Protein AF-V5GI68-F1 (afdb_monomer_lite)

Sequence (129 aa):
FSYIKQHSCGKYKNGDLIPIERHNNNGITVHIFDRDPHEKLESSYKGHLLVVSYAWDGNALPGNEFWWGQLAASGDPAAASSTQIAELHNPHINTAVCGANLRITTLDGLLTLKEYQLRVKRQYYKDPG

Foldseek 3Di:
DPPDPDQADVPDGQQDFPADPPDPVRGDGDHDDDDDLPDADDDPCHPPDRDDDDDDDPPAQQLRCVVVVCCPDGVRSVCVVRDVSNQCCGCVRHVCNDLQVDWDQDPVGIDRPVVVVVVVVVVVVVDPD

Secondary structure (DSSP, 8-state):
------SEETTEETT-EEE-TT-TTSEEE-------TTSPP-GGGTT----------TTS-TTGGGGGT-TTSSHHHHHHHHSSHHHHT-TTT-TTSSGGG-EEEETTEEEEHHHHHHHHHHHHHH---

pLDDT: mean 89.45, std 9.07, range [51.28, 97.12]

InterPro domains:
  IPR032063 ADP-ribosylhydrolase MavL-like [PF16062] (1-117)

Organism: Anoplophora glabripennis (NCBI:txid217634)

Structure (mmCIF, N/CA/C/O backbone):
data_AF-V5GI68-F1
#
_entry.id   AF-V5GI68-F1
#
loop_
_atom_site.group_PDB
_atom_site.id
_atom_site.type_symbol
_atom_site.label_atom_id
_atom_site.label_alt_id
_atom_site.label_comp_id
_atom_site.label_asym_id
_atom_site.label_entity_id
_atom_site.label_seq_id
_atom_site.pdbx_PDB_ins_code
_atom_site.Cartn_x
_atom_site.Cartn_y
_atom_site.Cartn_z
_atom_site.occupancy
_atom_site.B_iso_or_equiv
_atom_site.auth_seq_id
_atom_site.auth_comp_id
_atom_site.auth_asym_id
_atom_site.auth_atom_id
_atom_site.pdbx_PDB_model_num
ATOM 1 N N . PHE A 1 1 ? -7.929 10.325 8.155 1.00 51.28 1 PHE A N 1
ATOM 2 C CA . PHE A 1 1 ? -9.086 10.605 7.277 1.00 51.28 1 PHE A CA 1
ATOM 3 C C . PHE A 1 1 ? -9.719 9.336 6.709 1.00 51.28 1 PHE A C 1
ATOM 5 O O . PHE A 1 1 ? -9.309 8.849 5.661 1.00 51.28 1 PHE A O 1
ATOM 12 N N . SER A 1 2 ? -10.731 8.801 7.391 1.00 53.66 2 SER A N 1
ATOM 13 C CA . SER A 1 2 ? -11.755 7.972 6.751 1.00 53.66 2 SER A CA 1
ATOM 14 C C . SER A 1 2 ? -12.890 8.915 6.349 1.00 53.66 2 SER A C 1
ATOM 16 O O . SER A 1 2 ? -13.586 9.434 7.208 1.00 53.66 2 SER A O 1
ATOM 18 N N . TYR A 1 3 ? -13.071 9.202 5.059 1.00 62.72 3 TYR A N 1
ATOM 19 C CA . TYR A 1 3 ? -14.204 10.031 4.604 1.00 62.72 3 TYR A CA 1
ATOM 20 C C . TYR A 1 3 ? -15.510 9.230 4.484 1.00 62.72 3 TYR A C 1
ATOM 22 O O . TYR A 1 3 ? -16.540 9.748 4.043 1.00 62.72 3 TYR A O 1
ATOM 30 N N . ILE A 1 4 ? -15.482 7.951 4.863 1.00 67.06 4 ILE A N 1
ATOM 31 C CA . ILE A 1 4 ? -16.619 7.050 4.744 1.00 67.06 4 ILE A CA 1
ATOM 32 C C . ILE A 1 4 ? -17.490 7.213 5.988 1.00 67.06 4 ILE A C 1
ATOM 34 O O . ILE A 1 4 ? -17.264 6.590 7.019 1.00 67.06 4 ILE A O 1
ATOM 38 N N . LYS A 1 5 ? -18.542 8.024 5.855 1.00 77.06 5 LYS A N 1
ATOM 39 C CA . LYS A 1 5 ? -19.608 8.166 6.866 1.00 77.06 5 LYS A CA 1
ATOM 40 C C . LYS A 1 5 ? -20.666 7.060 6.788 1.00 77.06 5 LYS A C 1
ATOM 42 O O . LYS A 1 5 ? -21.735 7.173 7.379 1.00 77.06 5 LYS A O 1
ATOM 47 N N . GLN A 1 6 ? -20.415 6.016 6.001 1.00 82.06 6 GLN A N 1
ATOM 48 C CA . GLN A 1 6 ? -21.331 4.889 5.886 1.00 82.06 6 GLN A CA 1
ATOM 49 C C . GLN A 1 6 ? -21.162 3.961 7.087 1.00 82.06 6 GLN A C 1
ATOM 51 O O . GLN A 1 6 ? -20.049 3.642 7.488 1.00 82.06 6 GLN A O 1
ATOM 56 N N . HIS A 1 7 ? -22.279 3.482 7.627 1.00 84.56 7 HIS A N 1
ATOM 57 C CA . HIS A 1 7 ? -22.292 2.519 8.733 1.00 84.56 7 HIS A CA 1
ATOM 58 C C . HIS A 1 7 ? -22.326 1.053 8.256 1.00 84.56 7 HIS A C 1
ATOM 60 O O . HIS A 1 7 ? -22.363 0.128 9.068 1.00 84.56 7 HIS A O 1
ATOM 66 N N . SER A 1 8 ? -22.321 0.838 6.937 1.00 90.75 8 SER A N 1
ATOM 67 C CA . SER A 1 8 ? -22.380 -0.473 6.291 1.00 90.75 8 SER A CA 1
ATOM 68 C C . SER A 1 8 ? -21.696 -0.451 4.924 1.00 90.75 8 SER A C 1
ATOM 70 O O . SER A 1 8 ? -21.705 0.576 4.249 1.00 90.75 8 SER A O 1
ATOM 72 N N . CYS A 1 9 ? -21.179 -1.598 4.483 1.00 88.44 9 CYS A N 1
ATOM 73 C CA . CYS A 1 9 ? -20.640 -1.816 3.142 1.00 88.44 9 CYS A CA 1
ATOM 74 C C . CYS A 1 9 ? -21.270 -3.086 2.548 1.00 88.44 9 CYS A C 1
ATOM 76 O O . CYS A 1 9 ? -21.051 -4.202 3.029 1.00 88.44 9 CYS A O 1
ATOM 78 N N . GLY A 1 10 ? -22.108 -2.917 1.522 1.00 91.00 10 GLY A N 1
ATOM 79 C CA . GLY A 1 10 ? -22.932 -4.004 0.993 1.00 91.00 10 GLY A CA 1
ATOM 80 C C . GLY A 1 10 ? -23.872 -4.564 2.066 1.00 91.00 10 GLY A C 1
ATOM 81 O O . GLY A 1 10 ? -24.651 -3.824 2.658 1.00 91.00 10 GLY A O 1
ATOM 82 N N . LYS A 1 11 ? -23.789 -5.874 2.327 1.00 93.69 11 LYS A N 1
ATOM 83 C CA . LYS A 1 11 ? -24.585 -6.550 3.368 1.00 93.69 11 LYS A CA 1
ATOM 84 C C . LYS A 1 11 ? -23.960 -6.507 4.767 1.00 93.69 11 LYS A C 1
ATOM 86 O O . LYS A 1 11 ? -24.583 -7.001 5.699 1.00 93.69 11 LYS A O 1
ATOM 91 N N . TYR A 1 12 ? -22.736 -5.992 4.890 1.00 94.62 12 TYR A N 1
ATOM 92 C CA . TYR A 1 12 ? -21.975 -6.024 6.134 1.00 94.62 12 TYR A CA 1
ATOM 93 C C . TYR A 1 12 ? -22.107 -4.708 6.894 1.00 94.62 12 TYR A C 1
ATOM 95 O O . TYR A 1 12 ? -22.000 -3.626 6.310 1.00 94.62 12 TYR A O 1
ATOM 103 N N . LYS A 1 13 ? -22.286 -4.802 8.206 1.00 94.38 13 LYS A N 1
ATOM 104 C CA . LYS A 1 13 ? -22.250 -3.691 9.163 1.00 94.38 13 LYS A CA 1
ATOM 105 C C . LYS A 1 13 ? -21.136 -3.912 10.183 1.00 94.38 13 LYS A C 1
ATOM 107 O O . LYS A 1 13 ? -20.537 -4.983 10.262 1.00 94.38 13 LYS A O 1
ATOM 112 N N . ASN A 1 14 ? -20.859 -2.882 10.976 1.00 92.88 14 ASN A N 1
ATOM 113 C CA . ASN A 1 14 ? -19.890 -2.990 12.057 1.00 92.88 14 ASN A CA 1
ATOM 114 C C . ASN A 1 14 ? -20.223 -4.152 13.017 1.00 92.88 14 ASN A C 1
ATOM 116 O O . ASN A 1 14 ? -21.337 -4.229 13.536 1.00 92.88 14 ASN A O 1
ATOM 120 N N . GLY A 1 15 ? -19.232 -5.002 13.285 1.00 92.75 15 GLY A N 1
ATOM 121 C CA . GLY A 1 15 ? -19.329 -6.162 14.170 1.00 92.75 15 GLY A CA 1
ATOM 122 C C . GLY A 1 15 ? -19.724 -7.465 13.472 1.00 92.75 15 GLY A C 1
ATOM 123 O O . GLY A 1 15 ? -19.705 -8.511 14.118 1.00 92.75 15 GLY A O 1
ATOM 124 N N . ASP A 1 16 ? -20.055 -7.435 12.178 1.00 95.75 16 ASP A N 1
ATOM 125 C CA . ASP A 1 16 ? -20.385 -8.655 11.441 1.00 95.75 16 ASP A CA 1
ATOM 126 C C . ASP A 1 16 ? -19.163 -9.569 11.286 1.00 95.75 16 ASP A C 1
ATOM 128 O O . ASP A 1 16 ? -18.037 -9.113 11.097 1.00 95.75 16 ASP A O 1
ATOM 132 N N . LEU A 1 17 ? -19.397 -10.881 11.307 1.00 95.56 17 LEU A N 1
ATOM 133 C CA . LEU A 1 17 ? -18.377 -11.895 11.057 1.00 95.56 17 LEU A CA 1
ATOM 134 C C . LEU A 1 17 ? -18.458 -12.368 9.602 1.00 95.56 17 LEU A C 1
ATOM 136 O O . LEU A 1 17 ? -19.511 -12.818 9.145 1.00 95.56 17 LEU A O 1
ATOM 140 N N . ILE A 1 18 ? -17.336 -12.336 8.887 1.00 95.88 18 ILE A N 1
ATOM 141 C CA . ILE A 1 18 ? -17.154 -13.089 7.644 1.00 95.88 18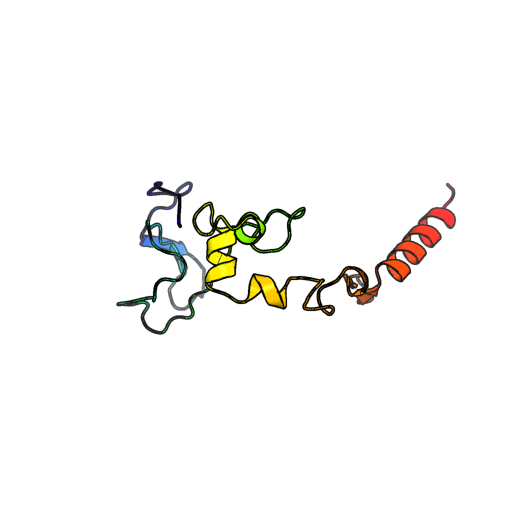 ILE A CA 1
ATOM 142 C C . ILE A 1 18 ? -16.682 -14.491 8.040 1.00 95.88 18 ILE A C 1
ATOM 144 O O . ILE A 1 18 ? -15.537 -14.625 8.480 1.00 95.88 18 ILE A O 1
ATOM 148 N N . PRO A 1 19 ? -17.530 -15.530 7.926 1.00 96.19 19 PRO A N 1
ATOM 149 C CA . PRO A 1 19 ? -17.183 -16.862 8.395 1.00 96.19 19 PRO A CA 1
ATOM 150 C C . PRO A 1 19 ? -16.110 -17.489 7.506 1.00 96.19 19 PRO A C 1
ATOM 152 O O . PRO A 1 19 ? -16.172 -17.399 6.279 1.00 96.19 19 PRO A O 1
ATOM 155 N N . ILE A 1 20 ? -15.147 -18.156 8.135 1.00 96.94 20 ILE A N 1
ATOM 156 C CA . ILE A 1 20 ? -14.102 -18.919 7.449 1.00 96.94 20 ILE A CA 1
ATOM 157 C C . ILE A 1 20 ? -13.977 -20.261 8.162 1.00 96.94 20 ILE A C 1
ATOM 159 O O . ILE A 1 20 ? -13.654 -20.315 9.352 1.00 96.94 20 ILE A O 1
ATOM 163 N N . GLU A 1 21 ? -14.249 -21.349 7.440 1.00 95.44 21 GLU A N 1
ATOM 164 C CA . GLU A 1 21 ? -14.114 -22.699 7.987 1.00 95.44 21 GLU A CA 1
ATOM 165 C C . GLU A 1 21 ? -12.670 -22.922 8.461 1.00 95.44 21 GLU A C 1
ATOM 167 O O . GLU A 1 21 ? -11.719 -22.570 7.764 1.00 95.44 21 GLU A O 1
ATOM 172 N N . ARG A 1 22 ? -12.505 -23.517 9.649 1.00 94.25 22 ARG A N 1
ATOM 173 C CA . ARG A 1 22 ? -11.198 -23.828 10.265 1.00 94.25 22 ARG A CA 1
ATOM 174 C C . ARG A 1 22 ? -10.348 -22.613 10.654 1.00 94.25 22 ARG A C 1
ATOM 176 O O . ARG A 1 22 ? -9.193 -22.785 11.032 1.00 94.25 22 ARG A O 1
ATOM 183 N N . HIS A 1 23 ? -10.898 -21.402 10.614 1.00 94.25 23 HIS A N 1
ATOM 184 C CA . HIS A 1 23 ? -10.260 -20.253 11.247 1.00 94.25 23 HIS A CA 1
ATOM 185 C C . HIS A 1 23 ? -10.440 -20.334 12.770 1.00 94.25 23 HIS A C 1
ATOM 187 O O . HIS A 1 23 ? -11.553 -20.563 13.242 1.00 94.25 23 HIS A O 1
ATOM 193 N N . ASN A 1 24 ? -9.376 -20.102 13.546 1.00 92.50 24 ASN A N 1
ATOM 194 C CA . ASN A 1 24 ? -9.401 -20.230 15.015 1.00 92.50 24 ASN A CA 1
ATOM 195 C C . ASN A 1 24 ? -10.469 -19.354 15.694 1.00 92.50 24 ASN A C 1
ATOM 197 O O . ASN A 1 24 ? -10.952 -19.705 16.764 1.00 92.50 24 ASN A O 1
ATOM 201 N N . ASN A 1 25 ? -10.852 -18.244 15.056 1.00 90.00 25 ASN A N 1
ATOM 202 C CA . ASN A 1 25 ? -11.881 -17.320 15.547 1.00 90.00 25 ASN A CA 1
ATOM 203 C C . ASN A 1 25 ? -13.191 -17.412 14.748 1.00 90.00 25 ASN A C 1
ATOM 205 O O . ASN A 1 25 ? -13.929 -16.433 14.661 1.00 90.00 25 ASN A O 1
ATOM 209 N N . ASN A 1 26 ? -13.440 -18.533 14.064 1.00 94.19 26 ASN A N 1
ATOM 210 C CA . ASN A 1 26 ? -14.619 -18.789 13.222 1.00 94.19 26 ASN A CA 1
ATOM 211 C C . ASN A 1 26 ? -14.764 -17.864 11.994 1.00 94.19 26 ASN A C 1
ATOM 213 O O . ASN A 1 26 ? -15.638 -18.084 11.156 1.00 94.19 26 ASN A O 1
ATOM 217 N N . GLY A 1 27 ? -13.913 -16.846 11.857 1.00 96.00 27 GLY A N 1
ATOM 218 C CA . GLY A 1 27 ? -13.910 -15.922 10.733 1.00 96.00 27 GLY A CA 1
ATOM 219 C C . GLY A 1 27 ? -13.128 -14.638 11.001 1.00 96.00 27 GLY A C 1
ATOM 220 O O . GLY A 1 27 ? -12.312 -14.577 11.924 1.00 96.00 27 GLY A O 1
ATOM 221 N N . ILE A 1 28 ? -13.408 -13.619 10.187 1.00 94.38 28 ILE A N 1
ATOM 222 C CA . ILE A 1 28 ? -12.864 -12.258 10.294 1.00 94.38 28 ILE A CA 1
ATOM 223 C C . ILE A 1 28 ? -13.993 -11.308 10.685 1.00 94.38 28 ILE A C 1
ATOM 225 O O . ILE A 1 28 ? -15.005 -11.231 9.989 1.00 94.38 28 ILE A O 1
ATOM 229 N N . THR A 1 29 ? -13.819 -10.565 11.774 1.00 94.25 29 THR A N 1
ATOM 230 C CA . THR A 1 29 ? -14.773 -9.528 12.179 1.00 94.25 29 THR A CA 1
ATOM 231 C C . THR A 1 29 ? -14.564 -8.264 11.350 1.00 94.25 29 THR A C 1
ATOM 233 O O . THR A 1 29 ? -13.447 -7.757 11.242 1.00 94.25 29 THR A O 1
ATOM 236 N N . VAL A 1 30 ? -15.645 -7.743 10.776 1.00 93.38 30 VAL A N 1
ATOM 237 C CA . VAL A 1 30 ? -15.664 -6.508 9.995 1.00 93.38 30 VAL A CA 1
ATOM 238 C C . VAL A 1 30 ? -15.977 -5.337 10.913 1.00 93.38 30 VAL A C 1
ATOM 240 O O . VAL A 1 30 ? -16.993 -5.317 11.607 1.00 93.38 30 VAL A O 1
ATOM 243 N N . HIS A 1 31 ? -15.117 -4.326 10.874 1.00 90.50 31 HIS A N 1
ATOM 244 C CA . HIS A 1 31 ? -15.286 -3.086 11.615 1.00 90.50 31 HIS A CA 1
ATOM 245 C C . HIS A 1 31 ? -15.497 -1.920 10.662 1.00 90.50 31 HIS A C 1
ATOM 247 O O . HIS A 1 31 ? -14.733 -1.746 9.716 1.00 90.50 31 HIS A O 1
ATOM 253 N N . ILE A 1 32 ? -16.538 -1.1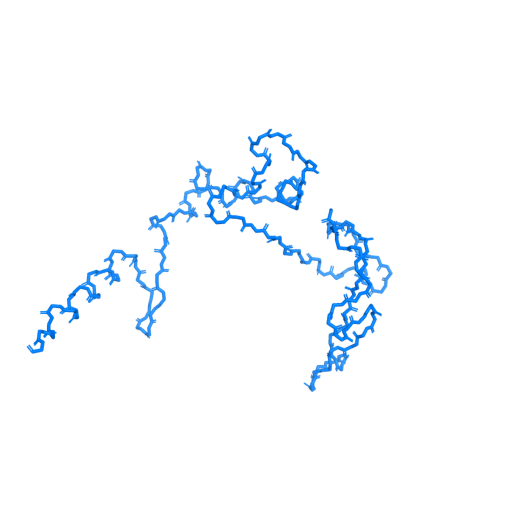28 10.916 1.00 89.81 32 ILE A N 1
ATOM 254 C CA . ILE A 1 32 ? -16.866 0.063 10.126 1.00 89.81 32 ILE A CA 1
ATOM 255 C C . ILE A 1 32 ? -17.049 1.214 11.110 1.00 89.81 32 ILE A C 1
ATOM 257 O O . ILE A 1 32 ? -18.068 1.297 11.796 1.00 89.81 32 ILE A O 1
ATOM 261 N N . PHE A 1 33 ? -16.035 2.072 11.199 1.00 84.25 33 PHE A N 1
ATOM 262 C CA . PHE A 1 33 ? -15.983 3.209 12.114 1.00 84.25 33 PHE A CA 1
ATOM 263 C C . PHE A 1 33 ? -15.412 4.440 11.407 1.00 84.25 33 PHE A C 1
ATOM 265 O O . PHE A 1 33 ? -14.582 4.314 10.506 1.00 84.25 33 PHE A O 1
ATOM 272 N N . ASP A 1 34 ? -15.821 5.621 11.864 1.00 84.38 34 ASP A N 1
ATOM 273 C CA . ASP A 1 34 ? -15.146 6.876 11.540 1.00 84.38 34 ASP A CA 1
ATOM 274 C C . ASP A 1 34 ? -13.988 7.063 12.527 1.00 84.38 34 ASP A C 1
ATOM 276 O O . ASP A 1 34 ? -14.199 7.292 13.719 1.00 84.38 34 ASP A O 1
ATOM 280 N N . ARG A 1 35 ? -12.770 6.825 12.044 1.00 84.62 35 ARG A N 1
ATOM 281 C CA . ARG A 1 35 ? -11.549 6.777 12.846 1.00 84.62 35 ARG A CA 1
ATOM 282 C C . ARG A 1 35 ? -10.357 7.205 12.007 1.00 84.62 35 ARG A C 1
ATOM 284 O O . ARG A 1 35 ? -10.327 6.973 10.793 1.00 84.62 35 ARG A O 1
ATOM 291 N N . ASP A 1 36 ? -9.331 7.745 12.656 1.00 85.00 36 ASP A N 1
ATOM 292 C CA . ASP A 1 36 ? -8.054 7.947 11.992 1.00 85.00 36 ASP A CA 1
ATOM 293 C C . ASP A 1 36 ? -7.343 6.614 11.693 1.00 85.00 36 ASP A C 1
ATOM 295 O O . ASP A 1 36 ? -7.152 5.793 12.596 1.00 85.00 36 ASP A O 1
ATOM 299 N N . PRO A 1 37 ? -6.917 6.375 10.433 1.00 84.12 37 PRO A N 1
ATOM 300 C CA . PRO A 1 37 ? -6.362 5.082 10.030 1.00 84.12 37 PRO A CA 1
ATOM 301 C C . PRO A 1 37 ? -5.141 4.645 10.846 1.00 84.12 37 PRO A C 1
ATOM 303 O O . PRO A 1 37 ? -4.976 3.457 11.095 1.00 84.12 37 PRO A O 1
ATOM 306 N N . HIS A 1 38 ? -4.323 5.607 11.283 1.00 86.19 38 HIS A N 1
ATOM 307 C CA . HIS A 1 38 ? -3.067 5.384 12.006 1.00 86.19 38 HIS A CA 1
ATOM 308 C C . HIS A 1 38 ? -3.203 5.521 13.525 1.00 86.19 38 HIS A C 1
ATOM 310 O O . HIS A 1 38 ? -2.209 5.413 14.243 1.00 86.19 38 HIS A O 1
ATOM 316 N N . GLU A 1 39 ? -4.410 5.773 14.036 1.00 88.50 39 GLU A N 1
ATOM 317 C CA . GLU A 1 39 ? -4.622 5.802 15.478 1.00 88.50 39 GLU A CA 1
ATOM 318 C C . GLU A 1 39 ? -4.257 4.430 16.078 1.00 88.50 39 GLU A C 1
ATOM 320 O O . GLU A 1 39 ? -4.373 3.379 15.432 1.00 88.50 39 GLU A O 1
ATOM 325 N N . LYS A 1 40 ? -3.811 4.409 17.333 1.00 90.69 40 LYS A N 1
ATOM 326 C CA . LYS A 1 40 ? -3.426 3.177 18.024 1.00 90.69 40 LYS A CA 1
ATOM 327 C C . LYS A 1 40 ? -4.643 2.309 18.352 1.00 90.69 40 LYS A C 1
ATOM 329 O O . LYS A 1 40 ? -5.683 2.816 18.763 1.00 90.69 40 LYS A O 1
ATOM 334 N N . LEU A 1 41 ? -4.522 0.997 18.143 1.00 92.50 41 LEU A N 1
ATOM 335 C CA . LEU A 1 41 ? -5.567 0.037 18.501 1.00 92.50 41 LEU A CA 1
ATOM 336 C C . LEU A 1 41 ? -5.617 -0.158 20.022 1.00 92.50 41 LEU A C 1
ATOM 338 O O . LEU A 1 41 ? -4.600 -0.463 20.649 1.00 92.50 41 LEU A O 1
ATOM 342 N N . GLU A 1 42 ? -6.814 -0.026 20.588 1.00 91.62 42 GLU A N 1
ATOM 343 C CA . GLU A 1 42 ? -7.073 -0.124 22.026 1.00 91.62 42 GLU A CA 1
ATOM 344 C C . GLU A 1 42 ? -8.012 -1.302 22.364 1.00 91.62 42 GLU A C 1
ATOM 346 O O . GLU A 1 42 ? -8.469 -2.047 21.490 1.00 91.62 42 GLU A O 1
ATOM 351 N N . SER A 1 43 ? -8.287 -1.493 23.658 1.00 90.62 43 SER A N 1
ATOM 352 C CA . SER A 1 43 ? -9.176 -2.539 24.192 1.00 90.62 43 SER A CA 1
ATOM 353 C C . SER A 1 43 ? -8.812 -3.950 23.698 1.00 90.62 43 SER A C 1
ATOM 355 O O . SER A 1 43 ? -7.661 -4.366 23.838 1.00 90.62 43 SER A O 1
ATOM 357 N N . SER A 1 44 ? -9.762 -4.706 23.134 1.00 90.12 44 SER A N 1
ATOM 358 C CA . SER A 1 44 ? -9.557 -6.083 22.659 1.00 90.12 44 SER A CA 1
ATOM 359 C C . SER A 1 44 ? -8.561 -6.198 21.503 1.00 90.12 44 SER A C 1
ATOM 361 O O . SER A 1 44 ? -8.071 -7.291 21.235 1.00 90.12 44 SER A O 1
ATOM 363 N N . TYR A 1 45 ? -8.241 -5.085 20.837 1.00 90.31 45 TYR A N 1
ATOM 364 C CA . TYR A 1 45 ? -7.300 -5.038 19.716 1.00 90.31 45 TYR A CA 1
ATOM 365 C C . TYR A 1 45 ? -5.917 -4.532 20.128 1.00 90.31 45 TYR A C 1
ATOM 367 O O . TYR A 1 45 ? -5.011 -4.441 19.296 1.00 90.31 45 TYR A O 1
ATOM 375 N N . LYS A 1 46 ? -5.711 -4.218 21.412 1.00 95.38 46 LYS A N 1
ATOM 376 C CA . LYS A 1 46 ? -4.410 -3.781 21.915 1.00 95.38 46 LYS A CA 1
ATOM 377 C C . LYS A 1 46 ? -3.340 -4.829 21.595 1.00 95.38 46 LYS A C 1
ATOM 379 O O . LYS A 1 46 ? -3.517 -6.015 21.853 1.00 95.38 46 LYS A O 1
ATOM 384 N N . GLY A 1 47 ? -2.228 -4.377 21.018 1.00 93.94 47 GLY A N 1
ATOM 385 C CA . GLY A 1 47 ? -1.109 -5.240 20.621 1.00 93.94 47 GLY A CA 1
ATOM 386 C C . GLY A 1 47 ? -1.272 -5.944 19.270 1.00 93.94 47 GLY A C 1
ATOM 387 O O . GLY A 1 47 ? -0.355 -6.648 18.858 1.00 93.94 47 GLY A O 1
ATOM 388 N N . HIS A 1 48 ? -2.385 -5.746 18.558 1.00 93.19 48 HIS A N 1
ATOM 389 C CA . HIS A 1 48 ? -2.508 -6.217 17.179 1.00 93.19 48 HIS A CA 1
ATOM 390 C C . HIS A 1 48 ? -1.645 -5.369 16.234 1.00 93.19 48 HIS A C 1
ATOM 392 O O . HIS A 1 48 ? -1.434 -4.176 16.466 1.00 93.19 48 HIS A O 1
ATOM 398 N N . LEU A 1 49 ? -1.173 -5.983 15.144 1.00 94.38 49 LEU A N 1
ATOM 399 C CA . LEU A 1 49 ? -0.502 -5.262 14.067 1.00 94.38 49 LEU A CA 1
ATOM 400 C C . LEU A 1 49 ? -1.534 -4.444 13.285 1.00 94.38 49 LEU A C 1
ATOM 402 O O . LEU A 1 49 ? -2.422 -5.002 12.642 1.00 94.38 49 LEU A O 1
ATOM 406 N N . LEU A 1 50 ? -1.395 -3.121 13.325 1.00 91.69 50 LEU A N 1
ATOM 407 C CA . LEU A 1 50 ? -2.180 -2.219 12.496 1.00 91.69 50 LEU A CA 1
ATOM 408 C C . LEU A 1 50 ? -1.590 -2.188 11.083 1.00 91.69 50 LEU A C 1
ATOM 410 O O . LEU A 1 50 ? -0.451 -1.766 10.893 1.00 91.69 50 LEU A O 1
ATOM 414 N N . VAL A 1 51 ? -2.377 -2.625 10.102 1.00 92.00 51 VAL A N 1
ATOM 415 C CA . VAL A 1 51 ? -2.039 -2.544 8.676 1.00 92.00 51 VAL A CA 1
ATOM 416 C C . VAL A 1 51 ? -3.030 -1.600 8.011 1.00 92.00 51 VAL A C 1
ATOM 418 O O . VAL A 1 51 ? -4.239 -1.793 8.122 1.00 92.00 51 VAL A O 1
ATOM 421 N N . VAL A 1 52 ? -2.516 -0.582 7.325 1.00 89.62 52 VAL A N 1
ATOM 422 C CA . VAL A 1 52 ? -3.323 0.434 6.643 1.00 89.62 52 VAL A CA 1
ATOM 423 C C . VAL A 1 52 ? -3.072 0.339 5.144 1.00 89.62 52 VAL A C 1
ATOM 425 O O . VAL A 1 52 ? -1.928 0.346 4.695 1.00 89.62 52 VAL A O 1
ATOM 428 N N . SER 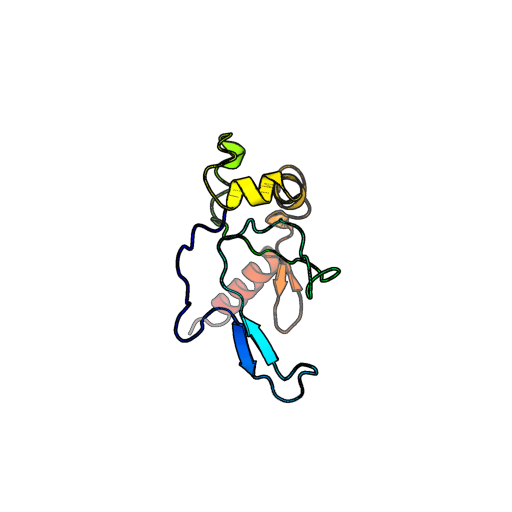A 1 53 ? -4.146 0.256 4.365 1.00 89.00 53 SER A N 1
ATOM 429 C CA . SER A 1 53 ? -4.103 0.441 2.915 1.00 89.00 53 SER A CA 1
ATOM 430 C C . SER A 1 53 ? -4.536 1.863 2.579 1.00 89.00 53 SER A C 1
ATOM 432 O O . SER A 1 53 ? -5.451 2.395 3.207 1.00 89.00 53 SER A O 1
ATOM 434 N N . TYR A 1 54 ? -3.902 2.468 1.582 1.00 86.56 54 TYR A N 1
ATOM 435 C CA . TYR A 1 54 ? -4.286 3.770 1.044 1.00 86.56 54 TYR A CA 1
ATOM 436 C C . TYR A 1 54 ? -4.528 3.635 -0.460 1.00 86.56 54 TYR A C 1
ATOM 438 O O . TYR A 1 54 ? -3.908 2.802 -1.124 1.00 86.56 54 TYR A O 1
ATOM 446 N N . ALA A 1 55 ? -5.483 4.405 -0.975 1.00 83.81 55 ALA A N 1
ATOM 447 C CA . ALA A 1 55 ? -5.691 4.528 -2.411 1.00 83.81 55 ALA A CA 1
ATOM 448 C C . ALA A 1 55 ? -4.627 5.474 -2.963 1.00 83.81 55 ALA A C 1
ATOM 450 O O . ALA A 1 55 ? -4.372 6.489 -2.330 1.00 83.81 55 ALA A O 1
ATOM 451 N N . TRP A 1 56 ? -4.034 5.130 -4.104 1.00 85.81 56 TRP A N 1
ATOM 452 C CA . TRP A 1 56 ? -2.995 5.930 -4.740 1.00 85.81 56 TRP A CA 1
ATOM 453 C C . TRP A 1 56 ? -3.259 6.066 -6.238 1.00 85.81 56 TRP A C 1
ATOM 455 O O . TRP A 1 56 ? -3.563 5.078 -6.917 1.00 85.81 56 TRP A O 1
ATOM 465 N N . ASP A 1 57 ? -3.094 7.283 -6.745 1.00 85.75 57 ASP A N 1
ATOM 466 C CA . ASP A 1 57 ? -3.177 7.601 -8.164 1.00 85.75 57 ASP A CA 1
ATOM 467 C C . ASP A 1 57 ? -1.888 7.196 -8.893 1.00 85.75 57 ASP A C 1
ATOM 469 O O . ASP A 1 57 ? -0.811 7.748 -8.665 1.00 85.75 57 ASP A O 1
ATOM 473 N N . GLY A 1 58 ? -1.990 6.247 -9.830 1.00 84.31 58 GLY A N 1
ATOM 474 C CA . GLY A 1 58 ? -0.830 5.682 -10.539 1.00 84.31 58 GLY A CA 1
ATOM 475 C C . GLY A 1 58 ? -0.061 6.658 -11.444 1.00 84.31 58 GLY A C 1
ATOM 476 O O . GLY A 1 58 ? 0.969 6.286 -12.005 1.00 84.31 58 GLY A O 1
ATOM 477 N N . ASN A 1 59 ? -0.555 7.887 -11.614 1.00 88.94 59 ASN A N 1
ATOM 478 C CA . ASN A 1 59 ? 0.094 8.978 -12.345 1.00 88.94 59 ASN A CA 1
ATOM 479 C C . ASN A 1 59 ? 0.701 10.061 -11.429 1.00 88.94 59 ASN A C 1
ATOM 481 O O . ASN A 1 59 ? 1.201 11.059 -11.948 1.00 88.94 59 ASN A O 1
ATOM 485 N N . ALA A 1 60 ? 0.677 9.880 -10.107 1.00 91.25 60 ALA A N 1
ATOM 486 C CA . ALA A 1 60 ? 1.307 10.767 -9.131 1.00 91.25 60 ALA A CA 1
ATOM 487 C C . ALA A 1 60 ? 2.462 10.052 -8.413 1.00 91.25 60 ALA A C 1
ATOM 489 O O . ALA A 1 60 ? 2.560 8.832 -8.451 1.00 91.25 60 ALA A O 1
ATOM 490 N N . LEU A 1 61 ? 3.338 10.794 -7.728 1.00 92.06 61 LEU A N 1
ATOM 491 C CA . LEU A 1 61 ? 4.229 10.195 -6.725 1.00 92.06 61 LEU A CA 1
ATOM 492 C C . LEU A 1 61 ? 3.410 9.775 -5.487 1.00 92.06 61 LEU A C 1
ATOM 494 O O . LEU A 1 61 ? 2.369 10.385 -5.223 1.00 92.06 61 LEU A O 1
ATOM 498 N N . PRO A 1 62 ? 3.866 8.786 -4.693 1.00 93.44 62 PRO A N 1
ATOM 499 C CA . PRO A 1 62 ? 3.211 8.432 -3.433 1.00 93.44 62 PRO A CA 1
ATOM 500 C C . PRO A 1 62 ? 3.072 9.667 -2.539 1.00 93.44 62 PRO A C 1
ATOM 502 O O . PRO A 1 62 ? 4.037 10.414 -2.361 1.00 93.44 62 PRO A O 1
ATOM 505 N N . GLY A 1 63 ? 1.867 9.908 -2.024 1.00 92.12 63 GLY A N 1
ATOM 506 C CA . GLY A 1 63 ? 1.533 11.111 -1.257 1.00 92.12 63 GLY A CA 1
ATOM 507 C C . GLY A 1 63 ? 0.783 12.197 -2.032 1.00 92.12 63 GLY A C 1
ATOM 508 O O . GLY A 1 63 ? 0.195 13.059 -1.387 1.00 92.12 63 GLY A O 1
ATOM 509 N N . ASN A 1 64 ? 0.756 12.146 -3.369 1.00 93.69 64 ASN A N 1
ATOM 510 C CA . ASN A 1 64 ? -0.074 12.997 -4.235 1.00 93.69 64 ASN A CA 1
ATOM 511 C C . ASN A 1 64 ? -0.060 14.490 -3.841 1.00 93.69 64 ASN A C 1
ATOM 513 O O . ASN A 1 64 ? 0.974 15.147 -4.005 1.00 93.69 64 ASN A O 1
ATOM 517 N N . GLU A 1 65 ? -1.137 15.025 -3.249 1.00 93.19 65 GLU A N 1
ATOM 518 C CA . GLU A 1 65 ? -1.228 16.440 -2.858 1.00 93.19 65 GLU A CA 1
ATOM 519 C C . GLU A 1 65 ? -0.232 16.853 -1.757 1.00 93.19 65 GLU A C 1
ATOM 521 O O . GLU A 1 65 ? -0.000 18.048 -1.540 1.00 93.19 65 GLU A O 1
ATOM 526 N N . PHE A 1 66 ? 0.424 15.887 -1.105 1.00 94.19 66 PHE A N 1
ATOM 527 C CA . PHE A 1 66 ? 1.573 16.107 -0.227 1.00 94.19 66 PHE A CA 1
ATOM 528 C C . PHE A 1 66 ? 2.645 16.949 -0.918 1.00 94.19 66 PHE A C 1
ATOM 530 O O . PHE A 1 66 ? 3.163 17.902 -0.337 1.00 94.19 66 PHE A O 1
ATOM 537 N N . TRP A 1 67 ? 2.922 16.651 -2.190 1.00 93.69 67 TRP A N 1
ATOM 538 C CA . TRP A 1 67 ? 3.930 17.350 -2.985 1.00 93.69 67 TRP A CA 1
ATOM 539 C C . TRP A 1 67 ? 3.523 18.786 -3.339 1.00 93.69 67 TRP A C 1
ATOM 541 O O . TRP A 1 67 ? 4.374 19.589 -3.713 1.00 93.69 67 TRP A O 1
ATOM 551 N N . TRP A 1 68 ? 2.244 19.132 -3.162 1.00 93.50 68 TRP A N 1
ATOM 552 C CA . TRP A 1 68 ? 1.717 20.494 -3.279 1.00 93.50 68 TRP A CA 1
ATOM 553 C C . TRP A 1 68 ? 1.559 21.196 -1.916 1.00 93.50 68 TRP A C 1
ATOM 555 O O . TRP A 1 68 ? 0.970 22.273 -1.828 1.00 93.50 68 TRP A O 1
ATOM 565 N N . GLY A 1 69 ? 2.049 20.581 -0.833 1.00 92.81 69 GLY A N 1
ATOM 566 C CA . GLY A 1 69 ? 1.932 21.092 0.534 1.00 92.81 69 GLY A CA 1
ATOM 567 C C . GLY A 1 69 ? 0.536 20.949 1.149 1.00 92.81 69 GLY A C 1
ATOM 568 O O . GLY A 1 69 ? 0.280 21.509 2.215 1.00 92.81 69 GLY A O 1
ATOM 569 N N . GLN A 1 70 ? -0.382 20.207 0.522 1.00 92.38 70 GLN A N 1
ATOM 570 C CA . GLN A 1 70 ? -1.750 20.046 1.022 1.00 92.38 70 GLN A CA 1
ATOM 571 C C . GLN A 1 70 ? -1.867 18.846 1.971 1.00 92.38 70 GLN A C 1
ATOM 573 O O . GLN A 1 70 ? -2.478 17.826 1.664 1.00 92.38 70 GLN A O 1
ATOM 578 N N . LEU A 1 71 ? -1.301 18.977 3.169 1.00 88.12 71 LEU A N 1
ATOM 579 C CA . LEU A 1 71 ? -1.152 17.869 4.127 1.00 88.12 71 LEU A CA 1
ATOM 580 C C . LEU A 1 71 ? -2.474 17.285 4.671 1.00 88.12 71 LEU A C 1
ATOM 582 O O . LEU A 1 71 ? -2.474 16.197 5.240 1.00 88.12 71 LEU A O 1
ATOM 586 N N . ALA A 1 72 ? -3.595 17.991 4.503 1.00 83.44 72 ALA A N 1
ATOM 587 C CA . ALA A 1 72 ? -4.914 17.594 5.007 1.00 83.44 72 ALA A CA 1
ATOM 588 C C . ALA A 1 72 ? -5.945 17.310 3.896 1.00 83.44 72 ALA A C 1
ATOM 590 O O . ALA A 1 72 ? -7.127 17.156 4.192 1.00 83.44 72 ALA A O 1
ATOM 591 N N . ALA A 1 73 ? -5.531 17.276 2.623 1.00 80.31 73 ALA A N 1
ATOM 592 C CA . ALA A 1 73 ? -6.470 17.182 1.503 1.00 80.31 73 ALA A CA 1
ATOM 593 C C . ALA A 1 73 ? -7.121 15.797 1.365 1.00 80.31 73 ALA A C 1
ATOM 595 O O . ALA A 1 73 ? -8.318 15.701 1.096 1.00 80.31 73 ALA A O 1
ATOM 596 N N . SER A 1 74 ? -6.360 14.716 1.554 1.00 82.75 74 SER A N 1
ATOM 597 C CA . SER A 1 74 ? -6.832 13.362 1.248 1.00 82.75 74 SER A CA 1
ATOM 598 C C . SER A 1 74 ? -6.139 12.283 2.100 1.00 82.75 74 SER A C 1
ATOM 600 O O . SER A 1 74 ? -5.421 12.575 3.062 1.00 82.75 74 SER A O 1
ATOM 602 N N . GLY A 1 75 ? -6.392 11.010 1.775 1.00 86.25 75 GLY A N 1
ATOM 603 C CA . GLY A 1 75 ? -5.677 9.878 2.368 1.00 86.25 75 GLY A CA 1
ATOM 604 C C . GLY A 1 75 ? -4.210 9.788 1.931 1.00 86.25 75 GLY A C 1
ATOM 605 O O . GLY A 1 75 ? -3.397 9.280 2.703 1.00 86.25 75 GLY A O 1
ATOM 606 N N . ASP A 1 76 ? -3.861 10.325 0.758 1.00 90.00 76 ASP A N 1
ATOM 607 C CA . ASP A 1 76 ? -2.503 10.297 0.207 1.00 90.00 76 ASP A CA 1
ATOM 608 C C . ASP A 1 76 ? -1.517 11.126 1.064 1.00 90.00 76 ASP A C 1
ATOM 610 O O . ASP A 1 76 ? -0.546 10.554 1.577 1.00 90.00 76 ASP A O 1
ATOM 614 N N . PRO A 1 77 ? -1.763 12.425 1.349 1.00 90.69 77 PRO A N 1
ATOM 615 C CA . PRO A 1 77 ? -0.906 13.212 2.230 1.00 90.69 77 PRO A CA 1
ATOM 616 C C . PRO A 1 77 ? -0.853 12.681 3.659 1.00 90.69 77 PRO A C 1
ATOM 618 O O . PRO A 1 77 ? 0.189 12.774 4.311 1.00 90.69 77 PRO A O 1
ATOM 621 N N . ALA A 1 78 ? -1.948 12.088 4.143 1.00 89.31 78 ALA A N 1
AT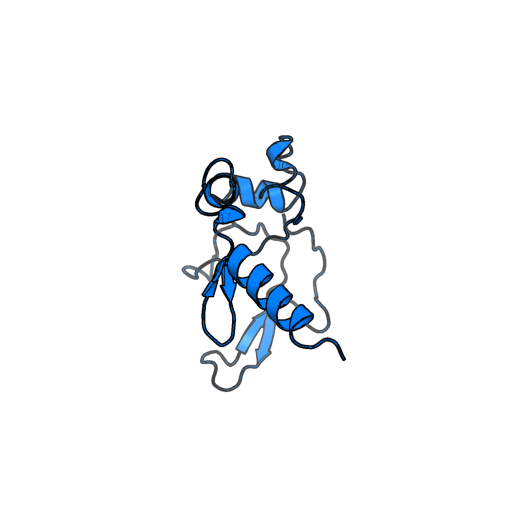OM 622 C CA . ALA A 1 78 ? -1.978 11.457 5.454 1.00 89.31 78 ALA A CA 1
ATOM 623 C C . ALA A 1 78 ? -1.049 10.238 5.503 1.00 89.31 78 ALA A C 1
ATOM 625 O O . ALA A 1 78 ? -0.271 10.113 6.449 1.00 89.31 78 ALA A O 1
ATOM 626 N N . ALA A 1 79 ? -1.081 9.371 4.485 1.00 91.25 79 ALA A N 1
ATOM 627 C CA . ALA A 1 79 ? -0.176 8.230 4.382 1.00 91.25 79 ALA A CA 1
ATOM 628 C C . ALA A 1 79 ? 1.287 8.686 4.256 1.00 91.25 79 ALA A C 1
ATOM 630 O O . ALA A 1 79 ? 2.143 8.162 4.964 1.00 91.25 79 ALA A O 1
ATOM 631 N N . ALA A 1 80 ? 1.574 9.707 3.444 1.00 92.94 80 ALA A N 1
ATOM 632 C CA . ALA A 1 80 ? 2.921 10.268 3.318 1.00 92.94 80 ALA A CA 1
ATOM 633 C C . ALA A 1 80 ? 3.441 10.870 4.632 1.00 92.94 80 ALA A C 1
ATOM 635 O O . ALA A 1 80 ? 4.597 10.666 4.975 1.00 92.94 80 ALA A O 1
ATOM 636 N N . SER A 1 81 ? 2.586 11.556 5.394 1.00 91.81 81 SER A N 1
ATOM 637 C CA . SER A 1 81 ? 2.987 12.227 6.640 1.00 91.81 81 SER A CA 1
A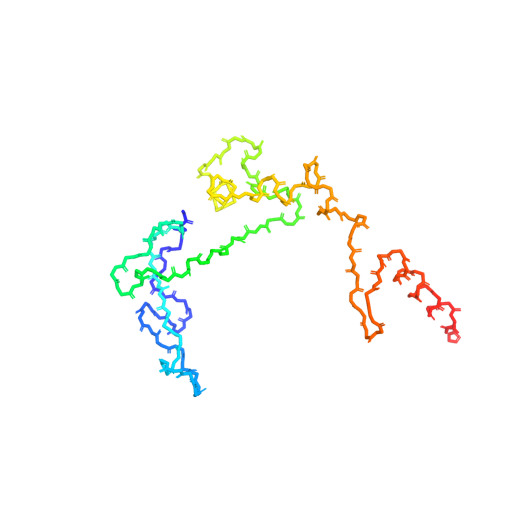TOM 638 C C . SER A 1 81 ? 3.134 11.283 7.838 1.00 91.81 81 SER A C 1
ATOM 640 O O . SER A 1 81 ? 3.775 11.639 8.822 1.00 91.81 81 SER A O 1
ATOM 642 N N . SER A 1 82 ? 2.503 10.107 7.801 1.00 90.31 82 SER A N 1
ATOM 643 C CA . SER A 1 82 ? 2.475 9.152 8.924 1.00 90.31 82 SER A CA 1
ATOM 644 C C . SER A 1 82 ? 3.272 7.871 8.670 1.00 90.31 82 SER A C 1
ATOM 646 O O . SER A 1 82 ? 3.362 7.013 9.549 1.00 90.31 82 SER A O 1
ATOM 648 N N . THR A 1 83 ? 3.868 7.739 7.485 1.00 91.94 83 THR A N 1
ATOM 649 C CA . THR A 1 83 ? 4.678 6.586 7.074 1.00 91.94 83 THR A CA 1
ATOM 650 C C . THR A 1 83 ? 5.918 7.060 6.305 1.00 91.94 83 THR A C 1
ATOM 652 O O . THR A 1 83 ? 6.223 8.244 6.302 1.00 91.94 83 THR A O 1
ATOM 655 N N . GLN A 1 84 ? 6.643 6.140 5.659 1.00 94.31 84 GLN A N 1
ATOM 656 C CA . GLN A 1 84 ? 7.837 6.446 4.858 1.00 94.31 84 GLN A CA 1
ATOM 657 C C . GLN A 1 84 ? 7.602 6.295 3.345 1.00 94.31 84 GLN A C 1
ATOM 659 O O . GLN A 1 84 ? 8.544 6.065 2.584 1.00 94.31 84 GLN A O 1
ATOM 664 N N . ILE A 1 85 ? 6.347 6.326 2.876 1.00 94.00 85 ILE A N 1
ATOM 665 C CA . ILE A 1 85 ? 6.061 6.117 1.445 1.00 94.00 85 ILE A CA 1
ATOM 666 C C . ILE A 1 85 ? 6.644 7.232 0.564 1.00 94.00 85 ILE A C 1
ATOM 668 O O . ILE A 1 85 ? 7.021 6.957 -0.575 1.00 94.00 85 ILE A O 1
ATOM 672 N N . ALA A 1 86 ? 6.761 8.460 1.082 1.00 94.56 86 ALA A N 1
ATOM 673 C CA . ALA A 1 86 ? 7.284 9.600 0.332 1.00 94.56 86 ALA A CA 1
ATOM 674 C C . ALA A 1 86 ? 8.782 9.452 0.016 1.00 94.56 86 ALA A C 1
ATOM 676 O O . ALA A 1 86 ? 9.249 9.974 -0.996 1.00 94.56 86 ALA A O 1
ATOM 677 N N . GLU A 1 87 ? 9.524 8.716 0.845 1.00 95.12 87 GLU A N 1
ATOM 678 C CA . GLU A 1 87 ? 10.945 8.425 0.667 1.00 95.12 87 GLU A CA 1
ATOM 679 C C . GLU A 1 87 ? 11.171 7.058 0.017 1.00 95.12 87 GLU A C 1
ATOM 681 O O . GLU A 1 87 ? 11.898 6.948 -0.972 1.00 95.12 87 GLU A O 1
ATOM 686 N N . LEU A 1 88 ? 10.547 6.002 0.553 1.00 95.31 88 LEU A N 1
ATOM 687 C CA . LEU A 1 88 ? 10.825 4.621 0.148 1.00 95.31 88 LEU A CA 1
ATOM 688 C C . LEU A 1 88 ? 10.245 4.271 -1.219 1.00 95.31 88 LEU A C 1
ATOM 690 O O . LEU A 1 88 ? 10.836 3.456 -1.927 1.00 95.31 88 LEU A O 1
ATOM 694 N N . HIS A 1 89 ? 9.100 4.843 -1.588 1.00 93.31 89 HIS A N 1
ATOM 695 C CA . HIS A 1 89 ? 8.431 4.543 -2.858 1.00 93.31 89 HIS A CA 1
ATOM 696 C C . HIS A 1 89 ? 8.649 5.639 -3.911 1.00 93.31 89 HIS A C 1
ATOM 698 O O . HIS A 1 89 ? 8.057 5.592 -4.988 1.00 93.31 89 HIS A O 1
ATOM 704 N N . ASN A 1 90 ? 9.504 6.622 -3.626 1.00 93.50 90 ASN A N 1
ATOM 705 C CA . ASN A 1 90 ? 9.830 7.683 -4.563 1.00 93.50 90 ASN A CA 1
ATOM 706 C C . ASN A 1 90 ? 11.087 7.318 -5.376 1.00 93.50 90 ASN A C 1
ATOM 708 O O . ASN A 1 90 ? 12.176 7.276 -4.801 1.00 93.50 90 ASN A O 1
ATOM 712 N N . PRO A 1 91 ? 10.987 7.115 -6.705 1.00 93.75 91 PRO A N 1
ATOM 713 C CA . PRO A 1 91 ? 12.124 6.735 -7.550 1.00 93.75 91 PRO A CA 1
ATOM 714 C C . PRO A 1 91 ? 13.259 7.768 -7.579 1.00 93.75 91 PRO A C 1
ATOM 716 O O . PRO A 1 91 ? 14.383 7.418 -7.941 1.00 93.75 91 PRO A O 1
ATOM 719 N N . HIS A 1 92 ? 12.989 9.029 -7.222 1.00 93.38 92 HIS A N 1
ATOM 720 C CA . HIS A 1 92 ? 14.004 10.083 -7.147 1.00 93.38 92 HIS A CA 1
ATOM 721 C C . HIS A 1 92 ? 14.872 9.987 -5.886 1.00 93.38 92 HIS A C 1
ATOM 723 O O . HIS A 1 92 ? 15.977 10.525 -5.871 1.00 93.38 92 HIS A O 1
ATOM 729 N N . ILE A 1 93 ? 14.383 9.307 -4.846 1.00 95.38 93 ILE A N 1
ATOM 730 C CA . ILE A 1 93 ? 15.082 9.111 -3.569 1.00 95.38 93 ILE A CA 1
ATOM 731 C C . ILE A 1 93 ? 15.573 7.664 -3.473 1.00 95.38 93 ILE A C 1
ATOM 733 O O . ILE A 1 93 ? 16.760 7.416 -3.265 1.00 95.38 93 ILE A O 1
ATOM 737 N N . ASN A 1 94 ? 14.675 6.699 -3.679 1.00 95.81 94 ASN A N 1
ATOM 738 C CA . ASN A 1 94 ? 14.972 5.276 -3.672 1.00 95.81 94 ASN A CA 1
ATOM 739 C C . ASN A 1 94 ? 14.982 4.705 -5.096 1.00 95.81 94 ASN A C 1
ATOM 741 O O . ASN A 1 94 ? 13.965 4.256 -5.630 1.00 95.81 94 ASN A O 1
ATOM 745 N N . THR A 1 95 ? 16.171 4.640 -5.693 1.00 95.19 95 THR A N 1
ATOM 746 C CA . THR A 1 95 ? 16.359 4.104 -7.049 1.00 95.19 95 THR A CA 1
ATOM 747 C C . THR A 1 95 ? 16.070 2.605 -7.160 1.00 95.19 95 THR A C 1
ATOM 749 O O . THR A 1 95 ? 15.933 2.102 -8.277 1.00 95.19 95 THR A O 1
ATOM 752 N N . ALA A 1 96 ? 15.913 1.877 -6.045 1.00 94.75 96 ALA A N 1
ATOM 753 C CA . ALA A 1 96 ? 15.449 0.492 -6.077 1.00 94.75 96 ALA A CA 1
ATOM 754 C C . ALA A 1 96 ? 14.015 0.388 -6.634 1.00 94.75 96 ALA A C 1
ATOM 756 O O . ALA A 1 96 ? 13.712 -0.563 -7.355 1.00 94.75 96 ALA A O 1
ATOM 757 N N . VAL A 1 97 ? 13.168 1.393 -6.387 1.00 91.56 97 VAL A N 1
ATOM 758 C CA . VAL A 1 97 ? 11.763 1.439 -6.822 1.00 91.56 97 VAL A CA 1
ATOM 759 C C . VAL A 1 97 ? 11.642 2.305 -8.077 1.00 91.56 97 VAL A C 1
ATOM 761 O O . VAL A 1 97 ? 11.035 3.367 -8.073 1.00 91.56 97 VAL A O 1
ATOM 764 N N . CYS A 1 98 ? 12.262 1.867 -9.175 1.00 91.62 98 CYS A N 1
ATOM 765 C CA . CYS A 1 98 ? 12.203 2.561 -10.463 1.00 91.62 98 CYS A CA 1
ATOM 766 C C . CYS A 1 98 ? 11.867 1.610 -11.618 1.00 91.62 98 CYS A C 1
ATOM 768 O O . CYS A 1 98 ? 12.012 0.390 -11.515 1.00 91.62 98 CYS A O 1
ATOM 770 N N . GLY A 1 99 ? 11.472 2.175 -12.764 1.00 90.06 99 GLY A N 1
ATOM 771 C CA . GLY A 1 99 ? 11.101 1.395 -13.949 1.00 90.06 99 GLY A CA 1
ATOM 772 C C . GLY A 1 99 ? 12.207 0.463 -14.466 1.00 90.06 99 GLY A C 1
ATOM 773 O O . GLY A 1 99 ? 11.904 -0.614 -14.972 1.00 90.06 99 GLY A O 1
ATOM 774 N N . ALA A 1 100 ? 13.488 0.808 -14.286 1.00 92.50 100 ALA A N 1
ATOM 775 C CA . ALA A 1 100 ? 14.604 -0.066 -14.672 1.00 92.50 100 ALA A CA 1
ATOM 776 C C . ALA A 1 100 ? 14.667 -1.365 -13.837 1.00 92.50 100 ALA A C 1
ATOM 778 O O . ALA A 1 100 ? 15.139 -2.406 -14.310 1.00 92.50 100 ALA A O 1
ATOM 779 N N . ASN A 1 101 ? 14.135 -1.327 -12.613 1.00 94.88 101 ASN A N 1
ATOM 780 C CA . ASN A 1 101 ? 14.044 -2.479 -11.721 1.00 94.88 101 ASN A CA 1
ATOM 781 C C . ASN A 1 101 ? 12.725 -3.245 -11.857 1.00 94.88 101 ASN A C 1
ATOM 783 O O . ASN A 1 101 ? 12.574 -4.284 -11.220 1.00 94.88 101 ASN A O 1
ATOM 787 N N . LEU A 1 102 ? 11.808 -2.809 -12.729 1.00 93.75 102 LEU A N 1
ATOM 788 C CA . LEU A 1 102 ? 10.593 -3.559 -13.034 1.00 93.75 102 LEU A CA 1
ATOM 789 C C . LEU A 1 102 ? 10.946 -4.966 -13.536 1.00 93.75 102 LEU A C 1
ATOM 791 O O . LEU A 1 102 ? 11.815 -5.150 -14.404 1.00 93.75 102 LEU A O 1
ATOM 795 N N . ARG A 1 103 ? 10.249 -5.963 -12.988 1.00 95.88 103 ARG A N 1
ATOM 796 C CA . ARG A 1 103 ? 10.342 -7.365 -13.393 1.00 95.88 103 ARG A CA 1
ATOM 797 C C . ARG A 1 103 ? 8.968 -7.889 -13.782 1.00 95.88 103 ARG A C 1
ATOM 799 O O . ARG A 1 103 ? 7.964 -7.521 -13.181 1.00 95.88 103 ARG A O 1
ATOM 806 N N . ILE A 1 104 ? 8.946 -8.746 -14.794 1.00 96.50 104 ILE A N 1
ATOM 807 C CA . ILE A 1 104 ? 7.761 -9.449 -15.271 1.00 96.50 104 ILE A CA 1
ATOM 808 C C . ILE A 1 104 ? 7.888 -10.904 -14.838 1.00 96.50 104 ILE A C 1
ATOM 810 O O . ILE A 1 104 ? 8.826 -11.597 -15.241 1.00 96.50 104 ILE A O 1
ATOM 814 N N . THR A 1 105 ? 6.951 -11.364 -14.016 1.00 97.12 105 THR A N 1
ATOM 815 C CA . THR A 1 105 ? 6.852 -12.775 -13.639 1.00 97.12 105 THR A CA 1
ATOM 816 C C . THR A 1 105 ? 6.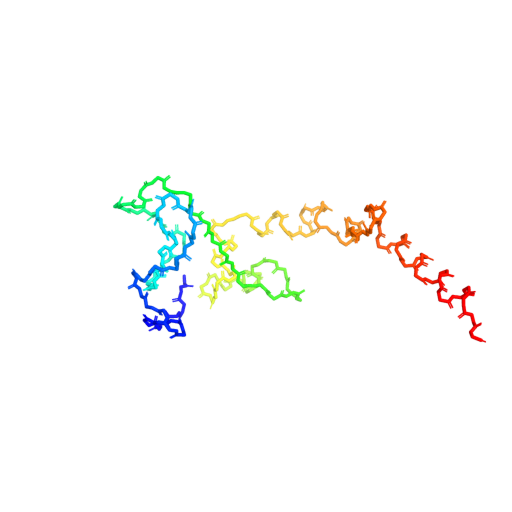243 -13.561 -14.792 1.00 97.12 105 THR A C 1
ATOM 818 O O . THR A 1 105 ? 5.176 -13.217 -15.297 1.00 97.12 105 THR A O 1
ATOM 821 N N . THR A 1 106 ? 6.923 -14.621 -15.214 1.00 94.56 106 THR A N 1
ATOM 822 C CA . THR A 1 106 ? 6.456 -15.564 -16.236 1.00 94.56 106 THR A CA 1
ATOM 823 C C . THR A 1 106 ? 6.446 -16.983 -15.670 1.00 94.56 106 THR A C 1
ATOM 825 O O . THR A 1 106 ? 6.976 -17.217 -14.586 1.00 94.56 106 THR A O 1
ATOM 828 N N . LEU A 1 107 ? 5.883 -17.942 -16.413 1.00 93.88 107 LEU A N 1
ATOM 829 C CA . LEU A 1 107 ? 5.909 -19.362 -16.031 1.00 93.88 107 LEU A CA 1
ATOM 830 C C . LEU A 1 107 ? 7.336 -19.912 -15.866 1.00 93.88 107 LEU A C 1
ATOM 832 O O . LEU A 1 107 ? 7.546 -20.825 -15.077 1.00 93.88 107 LEU A O 1
ATOM 836 N N . ASP A 1 108 ? 8.310 -19.324 -16.563 1.00 91.94 108 ASP A N 1
ATOM 837 C CA . ASP A 1 108 ? 9.701 -19.789 -16.590 1.00 91.94 108 ASP A CA 1
ATOM 838 C C . ASP A 1 108 ? 10.613 -18.979 -15.651 1.00 91.94 108 ASP A C 1
ATOM 840 O O . ASP A 1 108 ? 11.827 -19.175 -15.635 1.00 91.94 108 ASP A O 1
ATOM 844 N N . GLY A 1 109 ? 10.044 -18.034 -14.891 1.00 95.38 109 GLY A N 1
ATOM 845 C CA . GLY A 1 109 ? 10.773 -17.173 -13.960 1.00 95.38 109 GLY A CA 1
ATOM 846 C C . GLY A 1 109 ? 10.604 -15.675 -14.217 1.00 95.38 109 GLY A C 1
ATOM 847 O O . GLY A 1 109 ? 9.701 -15.232 -14.935 1.00 95.38 109 GLY A O 1
ATOM 848 N N . LEU A 1 110 ? 11.471 -14.884 -13.581 1.00 97.06 110 LEU A N 1
ATOM 849 C CA . LEU A 1 110 ? 11.455 -13.420 -13.618 1.00 97.06 110 LEU A CA 1
ATOM 850 C C . LEU A 1 110 ? 12.298 -12.885 -14.774 1.00 97.06 110 LEU A C 1
ATOM 852 O O . LEU A 1 110 ? 13.464 -13.244 -14.915 1.00 97.06 110 LEU A O 1
ATOM 856 N N . LEU A 1 111 ? 11.726 -11.965 -15.546 1.00 96.75 111 LEU A N 1
ATOM 857 C CA . LEU A 1 111 ? 12.407 -11.265 -16.632 1.00 96.75 111 LEU A CA 1
ATOM 858 C C . LEU A 1 111 ? 12.435 -9.762 -16.371 1.00 96.75 111 LEU A C 1
ATOM 860 O O . LEU A 1 111 ? 11.521 -9.202 -15.766 1.00 96.75 111 LEU A O 1
ATOM 864 N N . THR A 1 112 ? 13.445 -9.074 -16.885 1.00 96.25 112 THR A N 1
ATOM 865 C CA . THR A 1 112 ? 13.372 -7.622 -17.076 1.00 96.25 112 THR A CA 1
ATOM 866 C C . THR A 1 112 ? 12.291 -7.274 -18.106 1.00 96.25 112 THR A C 1
ATOM 868 O O . THR A 1 112 ? 11.946 -8.083 -18.976 1.00 96.25 112 THR A O 1
ATOM 871 N N . LEU A 1 113 ? 11.790 -6.034 -18.075 1.00 95.12 113 LEU A N 1
ATOM 872 C CA . LEU A 1 113 ? 10.837 -5.561 -19.087 1.00 95.12 113 LEU A CA 1
ATOM 873 C C . LEU A 1 113 ? 11.390 -5.718 -20.519 1.00 95.12 113 LEU A C 1
ATOM 875 O O . LEU A 1 113 ? 10.667 -6.136 -21.424 1.00 95.12 113 LEU A O 1
ATOM 879 N N . LYS A 1 114 ? 12.686 -5.445 -20.717 1.00 94.75 114 LYS A N 1
ATOM 880 C CA . LYS A 1 114 ? 13.364 -5.556 -22.018 1.00 94.75 114 LYS A CA 1
ATOM 881 C C . LYS A 1 114 ? 13.392 -6.997 -22.534 1.00 94.75 114 LYS A C 1
ATOM 883 O O . LYS A 1 114 ? 13.084 -7.238 -23.701 1.00 94.75 114 LYS A O 1
ATOM 888 N N . GLU A 1 115 ? 13.756 -7.956 -21.685 1.00 95.50 115 GLU A N 1
ATOM 889 C CA . GLU A 1 115 ? 13.773 -9.380 -22.052 1.00 95.50 115 GLU A CA 1
ATOM 890 C C . GLU A 1 115 ? 12.376 -9.874 -22.419 1.00 95.50 115 GLU A C 1
ATOM 892 O O . GLU A 1 115 ? 12.208 -10.553 -23.437 1.00 95.50 115 GLU A O 1
ATOM 897 N N . TYR A 1 116 ? 11.369 -9.476 -21.637 1.00 95.50 116 TYR A N 1
ATOM 898 C CA . TYR A 1 116 ? 9.979 -9.811 -21.914 1.00 95.50 116 TYR A CA 1
ATOM 899 C C . TYR A 1 116 ? 9.518 -9.257 -23.272 1.00 95.50 116 TYR A C 1
ATOM 901 O O . TYR A 1 116 ? 8.998 -10.005 -24.100 1.00 95.50 116 TYR A O 1
ATOM 909 N N . GLN A 1 117 ? 9.797 -7.983 -23.570 1.00 94.88 117 GLN A N 1
ATOM 910 C CA . GLN A 1 117 ? 9.472 -7.374 -24.867 1.00 94.88 117 GLN A CA 1
ATOM 911 C C . GLN A 1 117 ? 10.128 -8.108 -26.048 1.00 94.88 117 GLN A C 1
ATOM 913 O O . GLN A 1 117 ? 9.478 -8.346 -27.066 1.00 94.88 117 GLN A O 1
ATOM 918 N N . LEU A 1 118 ? 11.404 -8.492 -25.930 1.00 95.00 118 LEU A N 1
ATOM 919 C CA . LEU A 1 118 ? 12.112 -9.247 -26.974 1.00 95.00 118 LEU A CA 1
ATOM 920 C C . LEU A 1 118 ? 11.541 -10.656 -27.164 1.00 95.00 118 LEU A C 1
ATOM 922 O O . LEU A 1 118 ? 11.509 -11.168 -28.285 1.00 95.00 118 LEU A O 1
ATOM 926 N N . ARG A 1 119 ? 11.104 -11.303 -26.083 1.00 93.25 119 ARG A N 1
ATOM 927 C CA . ARG A 1 119 ? 10.435 -12.608 -26.130 1.00 93.25 119 ARG A CA 1
ATOM 928 C C . ARG A 1 119 ? 9.095 -12.514 -26.859 1.00 93.25 119 ARG A C 1
ATOM 930 O O . ARG A 1 119 ? 8.905 -13.260 -27.816 1.00 93.25 119 ARG A O 1
ATOM 937 N N . VAL A 1 120 ? 8.238 -11.564 -26.483 1.00 92.81 120 VAL A N 1
ATOM 938 C CA . VAL A 1 120 ? 6.935 -11.346 -27.138 1.00 92.81 120 VAL A CA 1
ATOM 939 C C . VAL A 1 120 ? 7.115 -11.002 -28.618 1.00 92.81 120 VAL A C 1
ATOM 941 O O . VAL A 1 120 ? 6.477 -11.618 -29.466 1.00 92.81 120 VAL A O 1
ATOM 944 N N . LYS A 1 121 ? 8.046 -10.097 -28.961 1.00 92.69 121 LYS A N 1
ATOM 945 C CA . LYS A 1 121 ? 8.357 -9.784 -30.368 1.00 92.69 121 LYS A CA 1
ATOM 946 C C . LYS A 1 121 ? 8.781 -11.028 -31.151 1.00 92.69 121 LYS A C 1
ATOM 948 O O . LYS A 1 121 ? 8.276 -11.256 -32.240 1.00 92.69 121 LYS A O 1
ATOM 953 N N . ARG A 1 122 ? 9.688 -11.851 -30.611 1.00 89.50 122 ARG A N 1
ATOM 954 C CA . ARG A 1 122 ? 10.137 -13.078 -31.293 1.00 89.50 122 ARG A CA 1
ATOM 955 C C . ARG A 1 122 ? 9.011 -14.079 -31.517 1.00 89.50 122 ARG A C 1
ATOM 957 O O . ARG A 1 122 ? 9.032 -14.733 -32.545 1.00 89.50 122 ARG A O 1
ATOM 964 N N . GLN A 1 123 ? 8.074 -14.213 -30.582 1.00 85.12 123 GLN A N 1
ATOM 965 C CA . GLN A 1 123 ? 6.896 -15.063 -30.774 1.00 85.12 123 GLN A CA 1
ATOM 966 C C . GLN A 1 123 ? 6.016 -14.511 -31.899 1.00 85.12 123 GLN A C 1
ATOM 968 O O . GLN A 1 123 ? 5.716 -15.232 -32.841 1.00 85.12 123 GLN A O 1
ATOM 973 N N . TYR A 1 124 ? 5.720 -13.210 -31.861 1.00 81.62 124 TYR A N 1
ATOM 974 C CA . TYR A 1 124 ? 4.888 -12.547 -32.866 1.00 81.62 124 TYR A CA 1
ATOM 975 C C . TYR A 1 124 ? 5.458 -12.635 -34.293 1.00 81.62 124 TYR A C 1
ATOM 977 O O . TYR A 1 124 ? 4.710 -12.803 -35.243 1.00 81.62 124 TYR A O 1
ATOM 985 N N . TYR A 1 125 ? 6.784 -12.556 -34.460 1.00 77.44 125 TYR A N 1
ATOM 986 C CA . TYR A 1 125 ? 7.436 -12.658 -35.777 1.00 77.44 125 TYR A CA 1
ATOM 987 C C . TYR A 1 125 ? 7.832 -14.090 -36.188 1.00 77.44 125 TYR A C 1
ATOM 989 O O . TYR A 1 125 ? 8.346 -14.272 -37.289 1.00 77.44 125 TYR A O 1
ATOM 997 N N . LYS A 1 126 ? 7.644 -15.098 -35.324 1.00 64.19 126 LYS A N 1
ATOM 998 C CA . LYS A 1 126 ? 7.869 -16.518 -35.663 1.00 64.19 126 LYS A CA 1
ATOM 999 C C . LYS A 1 126 ? 6.603 -17.242 -36.125 1.00 64.19 126 LYS A C 1
ATOM 1001 O O . LYS A 1 126 ? 6.751 -18.260 -36.788 1.00 64.19 126 LYS A O 1
ATOM 1006 N N . ASP A 1 127 ? 5.423 -16.697 -35.832 1.00 56.97 127 ASP A N 1
ATOM 1007 C CA . ASP A 1 127 ? 4.126 -17.114 -36.384 1.00 56.97 127 ASP A CA 1
ATOM 1008 C C . ASP A 1 127 ? 3.563 -16.013 -37.310 1.00 56.97 127 ASP A C 1
ATOM 1010 O O . ASP A 1 127 ? 2.628 -15.299 -36.936 1.00 56.97 127 ASP A O 1
ATOM 1014 N N . PRO A 1 128 ? 4.120 -15.800 -38.518 1.00 54.84 128 PRO A N 1
ATOM 1015 C CA . PRO A 1 128 ? 3.320 -15.215 -39.578 1.00 54.84 128 PRO A CA 1
ATOM 1016 C C . PRO A 1 128 ? 2.351 -16.318 -40.021 1.00 54.84 128 PRO A C 1
ATOM 1018 O O . PRO A 1 128 ? 2.801 -17.371 -40.466 1.00 54.84 128 PRO A O 1
ATOM 1021 N N . GLY A 1 129 ? 1.048 -16.125 -39.819 1.00 57.16 129 GLY A N 1
ATOM 1022 C CA . GLY A 1 129 ? 0.040 -17.049 -40.356 1.00 57.16 129 GLY A CA 1
ATOM 1023 C C . GLY A 1 129 ? 0.225 -17.344 -41.843 1.00 57.16 129 GLY A C 1
ATOM 1024 O O . GLY A 1 129 ? 0.803 -16.488 -42.555 1.00 57.16 129 GLY A O 1
#

Radius of gyration: 21.39 Å; chains: 1; bounding box: 41×45×64 Å

=== Feature glossary ===
Legend for the data blocks above and below:

— What the protein is —

The amino-acid sequence is the protein's primary structure: the linear order of residues from the N-terminus to the C-terminus, written in one-letter code. Everything else here — the 3D coordinates, the secondary structure, the domain annotations — is ultimately a consequence of this string.

Functional annotations link the protein to curated databases. InterPro entries identify conserved domains and families by matching the sequence against member-database signatures (Pfam, PROSITE, CDD, …). Gene Ontology (GO) terms describe molecular function, biological process, and cellular component in a controlled vocabulary. CATH places the structure in a hierarchical fold classification (Class/Architecture/Topology/Homologous-superfamily). The organism is the source species.

— Where its atoms are —

Atomic coordinates in PDBx/mmCIF format — the same representation the Protein Data Bank distributes. Each line of the _atom_site loop places one backbone atom in Cartesian space (units: ångströms, origin: arbitrary).

The six renders are orthographic views along the three Cartesian axes in both directions. Representation (cartoon, sticks, or surface) and color scheme (sequence-rainbow or by-chain) vary across proteins so the training set covers all the common visualization conventions.

— Local backbone conformation —

Eight-state secondary structure (DSSP): H is the canonical α-helix, G the tighter 3₁₀-helix, I the wider π-helix; E/B are β-structure, T and S are turns and bends, and '-' is everything else. DSSP derives these from the pattern of main-chain N–H···O=C hydrogen bonds, not from the sequence.

Three-state secondary structure (P-SEA) collapses the eight DSSP classes into helix (a), strand (b), and coil (c). P-SEA assigns these from Cα geometry alone — distances and angles — without requiring backbone oxygens, so it works on any Cα trace.

φ (phi) and ψ (psi) are the two rotatable backbone dihedrals per residue: φ is the C(i-1)–N–Cα–C torsion, ψ is the N–Cα–C–N(i+1) torsion, both in degrees on (−180°, 180°]. α-helical residues cluster near (−60°, −45°); β-strand residues near (−120°, +130°). A Ramachandran plot is simply a scatter of (φ, ψ) for every residue.

— Global shape and packing —

The geometric summary reports three shape descriptors. Rg (radius of gyration) measures how spread out the Cα atoms are about their centre of mass; compact globular proteins have small Rg, elongated or unfolded ones large. Cα contacts (<8 Å, |i−j|>4) count long-range residue pairs in spatial proximity — high for tightly packed folds, near zero for rods or random coil. The bounding-box extents give the protein's footprint along x, y, z in Å.

SASA measures how much of the protein is reachable by solvent. It is computed by rolling a water-sized probe over the atomic surface and summing the exposed area (Å²). Per-residue SASA distinguishes core (buried, low SASA) from surface (exposed, high SASA) residues; total SASA is a whole-molecule size measure.

Plot images: a contact map (which residues are close in 3D, as an N×N binary image), a Ramachandran scatter (backbone torsion angles, revealing secondary-structure composition at a glance), and — for AlphaFold structures — a PAE heatmap (pairwise prediction confidence).

— Structural neighborhood —

A 3Di character summarizes, for each residue, the relative orientation of the Cα frame of its nearest spatial neighbor. Because it encodes fold topology rather than chemistry, 3Di alignments detect remote structural similarity that sequence alignment misses.

The Foldseek neighbor list gives the closest experimentally determined structures in the PDB, ranked by structural alignment. TM-score near 1 means near-identical fold; near 0.3 means only rough topology match. This is how one finds what a novel AlphaFold prediction most resembles in the solved-structure universe.

— Confidence and disorder —

For AlphaFold models, the B-factor field carries pLDDT — the model's own estimate of local accuracy on a 0–100 scale. Regions with pLDDT<50 should be treated as essentially unmodeled; they often correspond to intrinsically disordered segments.

Crystallographic B-factors measure how much each atom's electron density is smeared out, in Å². They rise in mobile loops and surface residues and fall in the buried interior. In AlphaFold models this column is repurposed to hold pLDDT instead.

Predicted Aligned Error (PAE) is an AlphaFold confidence matrix: entry (i, j) is the expected error in the position of residue j, in ångströms, when the prediction is superimposed on the true structure at residue i. Low PAE within a block of residues means that block is internally rigid and well-predicted; high PAE between two blocks means their relative placement is uncertain even if each block individually is confident.